Protein AF-A0A3D2KBS4-F1 (afdb_monomer)

Sequence (88 aa):
LKDFIENGNIKNSVNCPALSVQNKGAVRVTVLTKAADAESQVKAALGIATVASAKRGDVTYVIADLDKAPAQSAIDALSANALRVRVL

Secondary structure (DSSP, 8-state):
-HHHHHH--BSS-SSS--B-----SSEEEEEEES-TTHHHHHHHHH--S-EEEEEETTEEEEEEEESSPPPHHHHHHHHHH-SEEEE-

Nearest PDB structures (foldseek):
  5u99-assembly1_A  TM=7.211E-01  e=2.269E-01  Mycobacterium tuberculosis H37Rv
  4rwx-assembly1_C  TM=6.588E-01  e=4.693E-01  Listeria monocytogenes EGD-e
  4yb7-assembly2_G  TM=7.404E-01  e=8.505E-01  Campylobacter jejuni RM1221
  3jtp-assembly1_A  TM=5.988E-01  e=8.505E-01  Bacillus subtilis
  3d45-assembly1_A  TM=3.756E-01  e=9.707E-01  Mus musculus

Foldseek 3Di:
DVCCVPPVAQCDDPPDFHGDDDQPAPKKKKFKALDPCLVVLLCVLQVDPDKDWTDDDSMIMIMDGHNDDGDVRSVVSRVVGTPDMDMD

pLDDT: mean 70.58, std 9.75, range [48.66, 83.0]

Structure (mmCIF, N/CA/C/O backbone):
data_AF-A0A3D2KBS4-F1
#
_entry.id   AF-A0A3D2KBS4-F1
#
loop_
_atom_site.group_PDB
_atom_site.id
_atom_site.type_symbol
_atom_site.label_atom_id
_atom_site.label_alt_id
_atom_site.label_comp_id
_atom_site.label_asym_id
_atom_site.label_entity_id
_atom_site.label_seq_id
_atom_site.pdbx_PDB_ins_code
_atom_site.Cartn_x
_atom_site.Cartn_y
_atom_site.Cartn_z
_atom_site.occupancy
_atom_site.B_iso_or_equiv
_atom_site.auth_seq_id
_atom_site.auth_comp_id
_atom_site.auth_asym_id
_atom_site.auth_atom_id
_atom_site.pdbx_PDB_model_num
ATOM 1 N N . LEU A 1 1 ? 4.838 -18.477 7.122 1.00 51.00 1 LEU A N 1
ATOM 2 C CA . LEU A 1 1 ? 3.708 -17.989 6.293 1.00 51.00 1 LEU A CA 1
ATOM 3 C C . LEU A 1 1 ? 2.671 -17.189 7.087 1.00 51.00 1 LEU A C 1
ATOM 5 O O . LEU A 1 1 ? 2.260 -16.162 6.567 1.00 51.00 1 LEU A O 1
ATOM 9 N N . LYS A 1 2 ? 2.273 -17.607 8.305 1.00 52.31 2 LYS A N 1
ATOM 10 C CA . LYS A 1 2 ? 1.288 -16.886 9.147 1.00 52.31 2 LYS A CA 1
ATOM 11 C C . LYS A 1 2 ? 1.563 -15.383 9.284 1.00 52.31 2 LYS A C 1
ATOM 13 O O . LYS A 1 2 ? 0.693 -14.596 8.952 1.00 52.31 2 LYS A O 1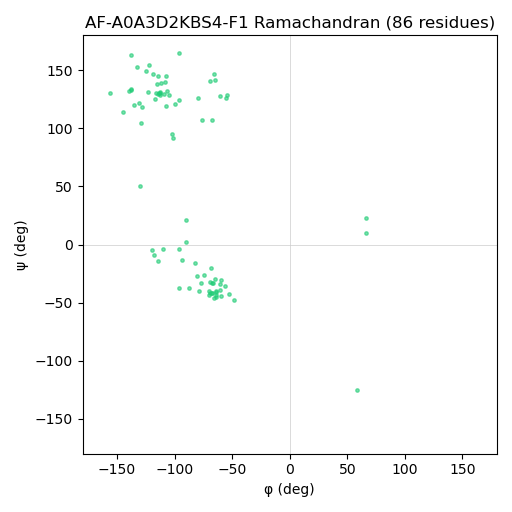
ATOM 18 N N . ASP A 1 3 ? 2.799 -14.988 9.591 1.00 55.66 3 ASP A N 1
ATOM 19 C CA . ASP A 1 3 ? 3.177 -13.567 9.728 1.00 55.66 3 ASP A CA 1
ATOM 20 C C . ASP A 1 3 ? 2.957 -12.704 8.474 1.00 55.66 3 ASP A C 1
ATOM 22 O O . ASP A 1 3 ? 2.694 -11.509 8.582 1.00 55.66 3 ASP A O 1
ATOM 26 N N . PHE A 1 4 ? 3.055 -13.285 7.277 1.00 55.31 4 PHE A N 1
ATOM 27 C CA . PHE A 1 4 ? 2.779 -12.554 6.039 1.00 55.31 4 PHE A CA 1
ATOM 28 C C . PHE A 1 4 ? 1.274 -12.395 5.802 1.00 55.31 4 PHE A C 1
ATOM 30 O O . PHE A 1 4 ? 0.837 -11.400 5.235 1.00 55.31 4 PHE A O 1
ATOM 37 N N . ILE A 1 5 ? 0.483 -13.379 6.229 1.00 55.41 5 ILE A N 1
ATOM 38 C CA . ILE A 1 5 ? -0.971 -13.370 6.064 1.00 55.41 5 ILE A CA 1
ATOM 39 C C . ILE A 1 5 ? -1.626 -12.472 7.119 1.00 55.41 5 ILE A C 1
ATOM 41 O O . ILE A 1 5 ? -2.536 -11.733 6.776 1.00 55.41 5 ILE A O 1
ATOM 45 N N . GLU A 1 6 ? -1.141 -12.501 8.360 1.00 52.34 6 GLU A N 1
ATOM 46 C CA . GLU A 1 6 ? -1.711 -11.740 9.481 1.00 52.34 6 GLU A CA 1
ATOM 47 C C . GLU A 1 6 ? -1.142 -10.322 9.588 1.00 52.34 6 GLU A C 1
ATOM 49 O O . GLU A 1 6 ? -1.869 -9.392 9.910 1.00 52.34 6 GLU A O 1
ATOM 54 N N . ASN A 1 7 ? 0.152 -10.133 9.309 1.00 54.38 7 ASN A N 1
ATOM 55 C CA . ASN A 1 7 ? 0.822 -8.848 9.527 1.00 54.38 7 ASN A CA 1
ATOM 56 C C . ASN A 1 7 ? 1.399 -8.233 8.248 1.00 54.38 7 ASN A C 1
ATOM 58 O O . ASN A 1 7 ? 1.966 -7.143 8.311 1.00 54.38 7 ASN A O 1
ATOM 62 N N . GLY A 1 8 ? 1.338 -8.926 7.106 1.00 56.88 8 GLY A N 1
ATOM 63 C CA . GLY A 1 8 ? 2.027 -8.489 5.889 1.00 56.88 8 GLY A CA 1
ATOM 64 C C . GLY A 1 8 ? 3.554 -8.523 6.006 1.00 56.88 8 GLY A C 1
ATOM 65 O O . GLY A 1 8 ? 4.247 -8.008 5.130 1.00 56.88 8 GLY A O 1
ATOM 66 N N . ASN A 1 9 ? 4.097 -9.114 7.074 1.00 62.12 9 ASN A N 1
ATOM 67 C CA . ASN A 1 9 ? 5.522 -9.082 7.367 1.00 62.12 9 ASN A CA 1
ATOM 68 C C . ASN A 1 9 ? 6.269 -10.116 6.527 1.00 62.12 9 ASN A C 1
ATOM 70 O O . ASN A 1 9 ? 5.980 -11.315 6.548 1.00 62.12 9 ASN A O 1
ATOM 74 N N . ILE A 1 10 ? 7.288 -9.647 5.820 1.00 62.69 10 ILE A N 1
ATOM 75 C CA . ILE A 1 10 ? 8.189 -10.478 5.038 1.00 62.69 10 ILE A CA 1
ATOM 76 C C . ILE A 1 10 ? 9.477 -10.613 5.853 1.00 62.69 10 ILE A C 1
ATOM 78 O O . ILE A 1 10 ? 10.328 -9.737 5.816 1.00 62.69 10 ILE A O 1
ATOM 82 N N . LYS A 1 11 ? 9.620 -11.692 6.633 1.00 54.97 11 LYS A N 1
ATOM 83 C CA . LYS A 1 11 ? 10.839 -11.949 7.436 1.00 54.97 11 LYS A CA 1
ATOM 84 C C . LYS A 1 11 ? 11.845 -12.886 6.760 1.00 54.97 11 LYS A C 1
ATOM 86 O O . LYS A 1 11 ? 13.039 -12.662 6.872 1.00 54.97 11 LYS A O 1
ATOM 91 N N . ASN A 1 12 ? 11.367 -13.906 6.044 1.00 53.91 12 ASN A N 1
ATOM 92 C CA . ASN A 1 12 ? 12.196 -14.978 5.468 1.00 53.91 12 ASN A CA 1
ATOM 93 C C . ASN A 1 12 ? 11.891 -15.197 3.977 1.00 53.91 12 ASN A C 1
ATOM 95 O O . ASN A 1 12 ? 11.607 -16.313 3.549 1.00 53.91 12 ASN A O 1
ATOM 99 N N . SER A 1 13 ? 11.887 -14.129 3.172 1.00 48.66 13 SER A N 1
ATOM 100 C CA . SER A 1 13 ? 11.736 -14.286 1.722 1.00 48.66 13 SER A CA 1
ATOM 101 C C . SER A 1 13 ? 13.083 -14.206 1.019 1.00 48.66 13 SER A C 1
ATOM 103 O O . SER A 1 13 ? 13.776 -13.194 1.083 1.00 48.66 13 SER A O 1
ATOM 105 N N . VAL A 1 14 ? 13.422 -15.277 0.302 1.00 53.81 14 VAL A N 1
ATOM 106 C CA . VAL A 1 14 ? 14.606 -15.340 -0.566 1.00 53.81 14 VAL A CA 1
ATOM 107 C C . VAL A 1 14 ? 14.447 -14.420 -1.783 1.00 53.81 14 VAL A C 1
ATOM 109 O O . VAL A 1 14 ? 15.453 -13.994 -2.337 1.00 53.81 14 VAL A O 1
ATOM 112 N N . ASN A 1 15 ? 13.211 -14.034 -2.139 1.00 54.69 15 ASN A N 1
ATOM 113 C CA . ASN A 1 15 ? 12.895 -13.235 -3.332 1.00 54.69 15 ASN A CA 1
ATOM 114 C C . ASN A 1 15 ? 12.247 -11.865 -3.044 1.00 54.69 15 ASN A C 1
ATOM 116 O O . ASN A 1 15 ? 12.125 -11.069 -3.969 1.00 54.69 15 ASN A O 1
ATOM 120 N N . CYS A 1 16 ? 11.846 -11.552 -1.805 1.00 56.81 16 CYS A N 1
ATOM 121 C CA . CYS A 1 16 ? 11.130 -10.304 -1.481 1.00 56.81 16 CYS A CA 1
ATOM 122 C C . CYS A 1 16 ? 11.860 -9.463 -0.417 1.00 56.81 16 CYS A C 1
ATOM 124 O O . CYS A 1 16 ? 12.601 -10.034 0.386 1.00 56.81 16 CYS A O 1
ATOM 126 N N . PRO A 1 17 ? 11.654 -8.127 -0.383 1.00 59.22 17 PRO A N 1
ATOM 127 C CA . PRO A 1 17 ? 12.224 -7.246 0.639 1.00 59.22 17 PRO A CA 1
ATOM 128 C C . PRO A 1 17 ? 11.867 -7.717 2.041 1.00 59.22 17 PRO A C 1
ATOM 130 O O . PRO A 1 17 ? 10.696 -7.956 2.325 1.00 59.22 17 PRO A O 1
ATOM 133 N N . ALA A 1 18 ? 12.872 -7.862 2.905 1.00 64.19 18 ALA A N 1
ATOM 134 C CA . ALA A 1 18 ? 12.638 -8.221 4.291 1.00 64.19 18 ALA A CA 1
ATOM 135 C C . ALA A 1 18 ? 12.125 -6.982 5.037 1.00 64.19 18 ALA A C 1
ATOM 137 O O . ALA A 1 18 ? 12.884 -6.046 5.277 1.00 64.19 18 ALA A O 1
ATOM 138 N N . LEU A 1 19 ? 10.835 -6.963 5.367 1.00 64.56 19 LEU A N 1
ATOM 139 C CA . LEU A 1 19 ? 10.197 -5.883 6.108 1.00 64.56 19 LEU A CA 1
ATOM 140 C C . LEU A 1 19 ? 9.307 -6.479 7.192 1.00 64.56 19 LEU A C 1
ATOM 142 O O . LEU A 1 19 ? 8.389 -7.254 6.916 1.00 64.56 19 LEU A O 1
ATOM 146 N N . SER A 1 20 ? 9.614 -6.127 8.436 1.00 61.94 20 SER A N 1
ATOM 147 C CA . SER A 1 20 ? 8.891 -6.581 9.615 1.00 61.94 20 SER A CA 1
ATOM 148 C C . SER A 1 20 ? 8.527 -5.381 10.468 1.00 61.94 20 SER A C 1
ATOM 150 O O . SER A 1 20 ? 9.376 -4.857 11.185 1.00 61.94 20 SER A O 1
ATOM 152 N N . VAL A 1 21 ? 7.261 -4.987 10.428 1.00 64.94 21 VAL A N 1
ATOM 153 C CA . VAL A 1 21 ? 6.722 -3.881 11.220 1.00 64.94 21 VAL A CA 1
ATOM 154 C C . VAL A 1 21 ? 5.746 -4.453 12.242 1.00 64.94 21 VAL A C 1
ATOM 156 O O . VAL A 1 21 ? 4.881 -5.271 11.907 1.00 64.94 21 VAL A O 1
ATOM 159 N N . GLN A 1 22 ? 5.896 -4.056 13.506 1.00 56.06 22 GLN A N 1
ATOM 160 C CA . GLN A 1 22 ? 4.921 -4.369 14.553 1.00 56.06 22 GLN A CA 1
ATOM 161 C C . GLN A 1 22 ? 3.573 -3.758 14.172 1.00 56.06 22 GLN A C 1
ATOM 163 O O . GLN A 1 22 ? 3.516 -2.585 13.824 1.00 56.06 22 GLN A O 1
ATOM 168 N N . ASN A 1 23 ? 2.507 -4.556 14.182 1.00 58.19 23 ASN A N 1
ATOM 169 C CA . ASN A 1 23 ? 1.160 -4.074 13.892 1.00 58.19 23 ASN A CA 1
ATOM 170 C C . ASN A 1 23 ? 0.720 -3.142 15.022 1.00 58.19 23 ASN A C 1
ATOM 172 O O . ASN A 1 23 ? 0.529 -3.591 16.150 1.00 58.19 23 ASN A O 1
ATOM 176 N N . LYS A 1 24 ? 0.684 -1.837 14.739 1.00 54.72 24 LYS A N 1
ATOM 177 C CA . LYS A 1 24 ? 0.300 -0.799 15.706 1.00 54.72 24 LYS A CA 1
ATOM 178 C C . LYS A 1 24 ? -0.992 -0.069 15.334 1.00 54.72 24 LYS A C 1
ATOM 180 O O . LYS A 1 24 ? -1.524 0.613 16.200 1.00 54.72 24 LYS A O 1
ATOM 185 N N . GLY A 1 25 ? -1.468 -0.205 14.094 1.00 58.00 25 GLY A N 1
ATOM 186 C CA . GLY A 1 25 ? -2.695 0.432 13.606 1.00 58.00 25 GLY A CA 1
ATOM 187 C C . GLY A 1 25 ? -3.915 -0.490 13.671 1.00 58.00 25 GLY A C 1
ATOM 188 O O . GLY A 1 25 ? -3.781 -1.705 13.816 1.00 58.00 25 GLY A O 1
ATOM 189 N N . ALA A 1 26 ? -5.106 0.096 13.543 1.00 65.12 26 ALA A N 1
ATOM 190 C CA . ALA A 1 26 ? -6.369 -0.638 13.429 1.00 65.12 26 ALA A CA 1
ATOM 191 C C . ALA A 1 26 ? -6.559 -1.278 12.041 1.00 65.12 26 ALA A C 1
ATOM 193 O O . ALA A 1 26 ? -7.271 -2.271 11.924 1.00 65.12 26 ALA A O 1
ATOM 194 N N . VAL A 1 27 ? -5.938 -0.703 11.004 1.00 69.25 27 VAL A N 1
ATOM 195 C CA . VAL A 1 27 ? -5.974 -1.177 9.614 1.00 69.25 27 VAL A CA 1
ATOM 196 C C . VAL A 1 27 ? -4.576 -1.060 9.010 1.00 69.25 27 VAL A C 1
ATOM 198 O O . VAL A 1 2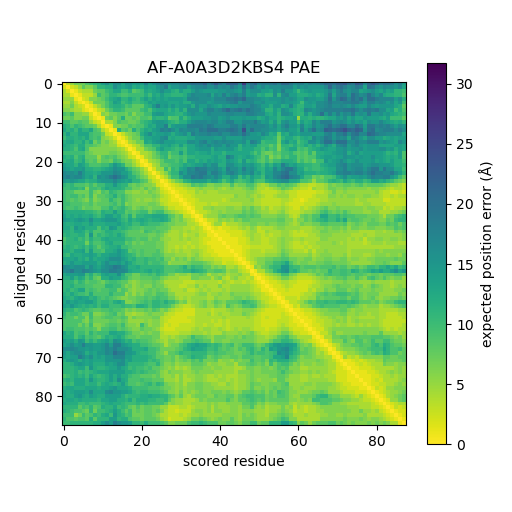7 ? -3.932 -0.019 9.136 1.00 69.25 27 VAL A O 1
ATOM 201 N N . ARG A 1 28 ? -4.098 -2.095 8.316 1.00 74.75 28 ARG A N 1
ATOM 202 C CA . ARG A 1 28 ? -2.766 -2.113 7.688 1.00 74.75 28 ARG A CA 1
ATOM 203 C C . ARG A 1 28 ? -2.876 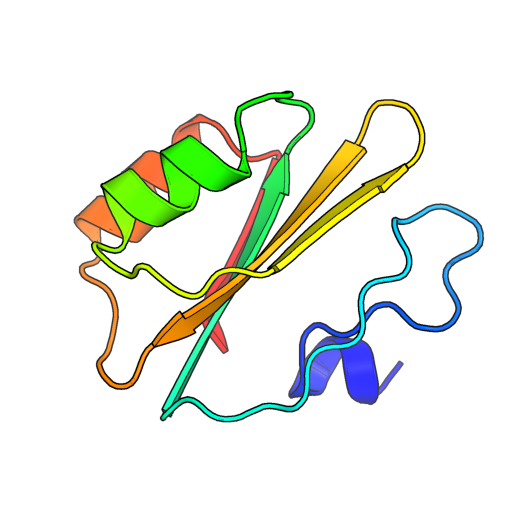-2.237 6.174 1.00 74.75 28 ARG A C 1
ATOM 205 O O . ARG A 1 28 ? -3.438 -3.189 5.650 1.00 74.75 28 ARG A O 1
ATOM 212 N N . VAL A 1 29 ? -2.261 -1.313 5.445 1.00 77.50 29 VAL A N 1
ATOM 213 C CA . VAL A 1 29 ? -2.161 -1.361 3.982 1.00 77.50 29 VAL A CA 1
ATOM 214 C C . VAL A 1 29 ? -0.752 -1.776 3.587 1.00 77.50 29 VAL A C 1
ATOM 216 O O . VAL A 1 29 ? 0.242 -1.210 4.028 1.00 77.50 29 VAL A O 1
ATOM 219 N N . THR A 1 30 ? -0.662 -2.780 2.731 1.00 77.88 30 THR A N 1
ATOM 220 C CA . THR A 1 30 ? 0.583 -3.299 2.174 1.00 77.88 30 THR A CA 1
ATOM 221 C C . THR A 1 30 ? 0.583 -3.083 0.671 1.00 77.88 30 THR A C 1
ATOM 223 O O . THR A 1 30 ? -0.389 -3.397 -0.016 1.00 77.88 30 THR A O 1
ATOM 226 N N . VAL A 1 31 ? 1.668 -2.517 0.157 1.00 81.19 31 VAL A N 1
ATOM 227 C CA . VAL A 1 31 ? 1.807 -2.127 -1.244 1.00 81.19 31 VAL A CA 1
ATOM 228 C C . VAL A 1 31 ? 3.126 -2.666 -1.772 1.00 81.19 31 VAL A C 1
ATOM 230 O O . VAL A 1 31 ? 4.193 -2.361 -1.251 1.00 81.19 31 VAL A O 1
ATOM 233 N N . LEU A 1 32 ? 3.062 -3.475 -2.822 1.00 81.75 32 LEU A N 1
ATOM 234 C CA . LEU A 1 32 ? 4.221 -3.968 -3.553 1.00 81.75 32 LEU A CA 1
ATOM 235 C C . LEU A 1 32 ? 4.274 -3.253 -4.901 1.00 81.75 32 LEU A C 1
ATOM 237 O O . LEU A 1 32 ? 3.358 -3.394 -5.707 1.00 81.75 32 LEU A O 1
ATOM 241 N N . THR A 1 33 ? 5.342 -2.514 -5.171 1.00 80.44 33 THR A N 1
ATOM 242 C CA . THR A 1 33 ? 5.554 -1.811 -6.443 1.00 80.44 33 THR A CA 1
ATOM 243 C C . THR A 1 33 ? 7.004 -1.946 -6.899 1.00 80.44 33 THR A C 1
ATOM 245 O O . THR A 1 33 ? 7.872 -2.324 -6.123 1.00 80.44 33 THR A O 1
ATOM 248 N N . LYS A 1 34 ? 7.281 -1.669 -8.172 1.00 79.88 34 LYS A N 1
ATOM 249 C CA . LYS A 1 34 ? 8.650 -1.523 -8.693 1.00 79.88 34 LYS A CA 1
ATOM 250 C C . LYS A 1 34 ? 9.099 -0.058 -8.745 1.00 79.88 34 LYS A C 1
ATOM 252 O O . LYS A 1 34 ? 10.237 0.228 -9.101 1.00 79.88 34 LYS A O 1
ATOM 257 N N . ALA A 1 35 ? 8.211 0.874 -8.397 1.00 73.69 35 ALA A N 1
ATOM 258 C CA . ALA A 1 35 ? 8.525 2.293 -8.364 1.00 73.69 35 ALA A CA 1
ATOM 259 C C . ALA A 1 35 ? 9.501 2.622 -7.221 1.00 73.69 35 ALA A C 1
ATOM 261 O O . ALA A 1 35 ? 9.392 2.091 -6.110 1.00 73.69 35 ALA A O 1
ATOM 262 N N . ALA A 1 36 ? 10.443 3.529 -7.491 1.00 71.25 36 ALA A N 1
ATOM 263 C CA . ALA A 1 36 ? 11.338 4.074 -6.471 1.00 71.25 36 ALA A CA 1
ATOM 264 C C . ALA A 1 36 ? 10.581 4.974 -5.475 1.00 71.25 36 ALA A C 1
ATOM 266 O O . ALA A 1 36 ? 10.878 4.952 -4.284 1.00 71.25 36 ALA A O 1
ATOM 267 N N . ASP A 1 37 ? 9.537 5.668 -5.940 1.00 77.19 37 ASP A N 1
ATOM 268 C CA . ASP A 1 37 ? 8.772 6.655 -5.160 1.00 77.19 37 ASP A CA 1
ATOM 269 C C . ASP A 1 37 ? 7.583 6.054 -4.393 1.00 77.19 37 ASP A C 1
ATOM 271 O O . ASP A 1 37 ? 6.637 6.754 -4.022 1.00 77.19 37 ASP A O 1
ATOM 275 N N . ALA A 1 38 ? 7.622 4.743 -4.147 1.00 77.94 38 ALA A N 1
ATOM 276 C CA . ALA A 1 38 ? 6.551 3.991 -3.499 1.00 77.94 38 ALA A CA 1
ATOM 277 C C . ALA A 1 38 ? 6.128 4.601 -2.157 1.00 77.94 38 ALA A C 1
ATOM 279 O O . ALA A 1 38 ? 4.944 4.711 -1.859 1.00 77.94 38 ALA A O 1
ATOM 280 N N . GLU A 1 39 ? 7.100 5.016 -1.346 1.00 78.06 39 GLU A N 1
ATOM 281 C CA . GLU A 1 39 ? 6.836 5.561 -0.019 1.00 78.06 39 GLU A CA 1
ATOM 282 C C . GLU A 1 39 ? 6.076 6.890 -0.091 1.00 78.06 39 GLU A C 1
ATOM 284 O O . GLU A 1 39 ? 5.067 7.062 0.590 1.00 78.06 39 GLU A O 1
ATOM 289 N N . SER A 1 40 ? 6.509 7.805 -0.963 1.00 80.19 40 SER A N 1
ATOM 290 C CA . SER A 1 40 ? 5.846 9.096 -1.172 1.00 80.19 40 SER A CA 1
ATOM 291 C C . SER A 1 40 ? 4.437 8.930 -1.732 1.00 80.19 40 SER A C 1
ATOM 293 O O . SER A 1 40 ? 3.524 9.615 -1.276 1.00 80.19 40 SER A O 1
ATOM 295 N N . GLN A 1 41 ? 4.228 7.996 -2.665 1.00 79.38 41 GLN A N 1
ATOM 296 C CA . GLN A 1 41 ? 2.890 7.708 -3.190 1.00 79.38 41 GLN A CA 1
ATOM 297 C C . GLN A 1 41 ? 1.954 7.166 -2.111 1.00 79.38 41 GLN A C 1
ATOM 299 O O . GLN A 1 41 ? 0.797 7.573 -2.037 1.00 79.38 41 GLN A O 1
ATOM 304 N N . VAL A 1 42 ? 2.457 6.291 -1.240 1.00 78.62 42 VAL A N 1
ATOM 305 C CA . VAL A 1 42 ? 1.675 5.721 -0.139 1.00 78.62 42 VAL A CA 1
ATOM 306 C C . VAL A 1 42 ? 1.350 6.768 0.922 1.00 78.62 42 VAL A C 1
ATOM 308 O O . VAL A 1 42 ? 0.197 6.853 1.342 1.00 78.62 42 VAL A O 1
ATOM 311 N N . LYS A 1 43 ? 2.307 7.632 1.285 1.00 80.25 43 LYS A N 1
ATOM 312 C CA . LYS A 1 43 ? 2.051 8.785 2.165 1.00 80.25 43 LYS A CA 1
ATOM 313 C C . LYS A 1 43 ? 1.009 9.732 1.569 1.00 80.25 43 LYS A C 1
ATOM 315 O O . LYS A 1 43 ? 0.101 10.151 2.279 1.00 80.25 43 LYS A O 1
ATOM 320 N N . ALA A 1 44 ? 1.115 10.042 0.277 1.00 80.00 44 ALA A N 1
ATOM 321 C CA . ALA A 1 44 ? 0.194 10.947 -0.408 1.00 80.00 44 ALA A CA 1
ATOM 322 C C . ALA A 1 44 ? -1.222 10.363 -0.536 1.00 80.00 44 ALA A C 1
ATOM 324 O O . ALA A 1 44 ? -2.195 11.077 -0.315 1.00 80.00 44 ALA A O 1
ATOM 325 N N . ALA A 1 45 ? -1.343 9.071 -0.855 1.00 77.38 45 ALA A N 1
ATOM 326 C CA . ALA A 1 45 ? -2.635 8.409 -1.006 1.00 77.38 45 ALA A CA 1
ATOM 327 C C . ALA A 1 45 ? -3.356 8.231 0.337 1.00 77.38 45 ALA A C 1
ATOM 329 O O . ALA A 1 45 ? -4.558 8.461 0.430 1.00 77.38 45 ALA A O 1
ATOM 330 N N . LEU A 1 46 ? -2.631 7.817 1.380 1.00 73.94 46 LEU A N 1
ATOM 331 C CA . LEU A 1 46 ? -3.220 7.471 2.676 1.00 73.94 46 LEU A CA 1
ATOM 332 C C . LEU A 1 46 ? -3.231 8.642 3.671 1.00 73.94 46 LEU A C 1
ATOM 334 O O . LEU A 1 46 ? -3.898 8.556 4.699 1.00 73.94 46 LEU A O 1
ATOM 338 N N . GLY A 1 47 ? -2.502 9.726 3.390 1.00 71.62 47 GLY A N 1
ATOM 339 C CA . GLY A 1 47 ? -2.430 10.906 4.257 1.00 71.62 47 GLY A CA 1
ATOM 340 C C . GLY A 1 47 ? -1.743 10.653 5.604 1.00 71.62 47 GLY A C 1
ATOM 341 O O . GLY A 1 47 ? -1.989 11.382 6.562 1.00 71.62 47 GLY A O 1
ATOM 342 N N . ILE A 1 48 ? -0.903 9.620 5.701 1.00 69.62 48 ILE A N 1
ATOM 343 C CA . ILE A 1 48 ? -0.203 9.213 6.930 1.00 69.62 48 ILE A CA 1
ATOM 344 C C . ILE A 1 48 ? 1.298 9.462 6.822 1.00 69.62 48 ILE A C 1
ATOM 346 O O . ILE A 1 48 ? 1.922 9.192 5.799 1.00 69.62 48 ILE A O 1
ATOM 350 N N . ALA A 1 49 ? 1.889 9.952 7.914 1.00 62.19 49 ALA A N 1
ATOM 351 C CA . ALA A 1 49 ? 3.320 10.242 7.996 1.00 62.19 49 ALA A CA 1
ATOM 352 C C . ALA A 1 49 ? 4.171 8.986 8.260 1.00 62.19 49 ALA A C 1
ATOM 354 O O . ALA A 1 49 ? 5.335 8.929 7.854 1.00 62.19 49 ALA A O 1
ATOM 355 N N . THR A 1 50 ? 3.590 7.978 8.914 1.00 70.06 50 THR A N 1
ATOM 356 C CA . THR A 1 50 ? 4.305 6.793 9.395 1.00 70.06 50 THR A CA 1
ATOM 357 C C . THR A 1 50 ? 4.064 5.613 8.460 1.00 70.06 50 THR A C 1
ATOM 359 O O . THR A 1 50 ? 3.112 4.854 8.612 1.00 70.06 50 THR A O 1
ATOM 362 N N . VAL A 1 51 ? 4.942 5.458 7.475 1.00 77.19 51 VAL A N 1
ATOM 363 C CA . VAL A 1 51 ? 4.985 4.285 6.594 1.00 77.19 51 VAL A CA 1
ATOM 364 C C . VAL A 1 51 ? 6.379 3.684 6.654 1.00 77.19 51 VAL A C 1
ATOM 366 O O . VAL A 1 51 ? 7.364 4.388 6.865 1.00 77.19 51 VAL A O 1
ATOM 369 N N . ALA A 1 52 ? 6.463 2.376 6.478 1.00 80.88 52 ALA A N 1
ATOM 370 C CA . ALA A 1 52 ? 7.714 1.651 6.415 1.00 80.88 52 ALA A CA 1
ATOM 371 C C . ALA A 1 52 ? 7.895 1.111 5.002 1.00 80.88 52 ALA A C 1
ATOM 373 O O . ALA A 1 52 ? 7.007 0.445 4.475 1.00 80.88 52 ALA A O 1
ATOM 374 N N . SER A 1 53 ? 9.041 1.371 4.389 1.00 80.06 53 SER A N 1
ATOM 375 C CA . SER A 1 53 ? 9.380 0.864 3.066 1.00 80.06 53 SER A CA 1
ATOM 376 C C . SER A 1 53 ? 10.621 -0.028 3.144 1.00 80.06 53 SER A C 1
ATOM 378 O O . SER A 1 53 ? 11.511 0.164 3.971 1.00 80.06 53 SER A O 1
ATOM 380 N N . ALA A 1 54 ? 10.675 -1.049 2.297 1.00 80.25 54 ALA A N 1
ATOM 381 C CA . ALA A 1 54 ? 11.855 -1.867 2.073 1.00 80.25 54 ALA A CA 1
ATOM 382 C C . ALA A 1 54 ? 12.007 -2.128 0.582 1.00 80.25 54 ALA A C 1
ATOM 384 O O . ALA A 1 54 ? 11.070 -2.551 -0.093 1.00 80.25 54 ALA A O 1
ATOM 385 N N . LYS A 1 55 ? 13.219 -1.936 0.074 1.00 78.06 55 LYS A N 1
ATOM 386 C CA . LYS A 1 55 ? 13.575 -2.207 -1.317 1.00 78.06 55 LYS A CA 1
ATOM 387 C C . LYS A 1 55 ? 14.461 -3.444 -1.401 1.00 78.06 55 LYS A C 1
ATOM 389 O O . LYS A 1 55 ? 15.360 -3.626 -0.584 1.00 78.06 55 LYS A O 1
ATOM 394 N N . ARG A 1 56 ? 14.236 -4.286 -2.411 1.00 70.56 56 ARG A N 1
ATOM 395 C CA . ARG A 1 56 ? 15.102 -5.421 -2.745 1.00 70.56 56 ARG A CA 1
ATOM 396 C C . ARG A 1 56 ? 15.140 -5.622 -4.251 1.00 70.56 56 ARG A C 1
ATOM 398 O O . ARG A 1 56 ? 14.132 -5.977 -4.857 1.00 70.56 56 ARG A O 1
ATOM 405 N N . GLY A 1 57 ? 16.312 -5.395 -4.840 1.00 76.62 57 GLY A N 1
ATOM 406 C CA . GLY A 1 57 ? 16.458 -5.343 -6.294 1.00 76.62 57 GLY A CA 1
ATOM 407 C C . GLY A 1 57 ? 15.560 -4.253 -6.884 1.00 76.62 57 GLY A C 1
ATOM 408 O O . GLY A 1 57 ? 15.603 -3.107 -6.432 1.00 76.62 57 GLY A O 1
ATOM 409 N N . ASP A 1 58 ? 14.714 -4.645 -7.834 1.00 78.81 58 ASP A N 1
ATOM 410 C CA . ASP A 1 58 ? 13.763 -3.769 -8.530 1.00 78.81 58 ASP A CA 1
ATOM 411 C C . ASP A 1 58 ? 12.391 -3.667 -7.858 1.00 78.81 58 ASP A C 1
ATOM 413 O O . ASP A 1 58 ? 11.497 -3.023 -8.397 1.00 78.81 58 ASP A O 1
ATOM 417 N N . VAL A 1 59 ? 12.180 -4.325 -6.714 1.00 79.31 59 VAL A N 1
ATOM 418 C CA . VAL A 1 59 ? 10.880 -4.337 -6.033 1.00 79.31 59 VAL A CA 1
ATOM 419 C C . VAL A 1 59 ? 10.972 -3.599 -4.705 1.00 79.31 59 VAL A C 1
ATOM 421 O O . VAL A 1 59 ? 11.829 -3.882 -3.866 1.00 79.31 59 VAL A O 1
ATOM 424 N N . THR A 1 60 ? 10.035 -2.687 -4.500 1.00 80.38 60 THR A N 1
ATOM 425 C CA . THR A 1 60 ? 9.808 -1.939 -3.271 1.00 80.38 60 THR A CA 1
ATOM 426 C C . THR A 1 60 ? 8.522 -2.431 -2.618 1.00 80.38 60 THR A C 1
ATOM 428 O O . 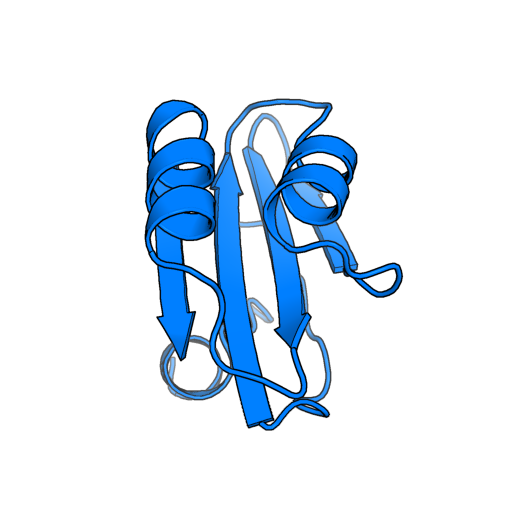THR A 1 60 ? 7.468 -2.536 -3.246 1.00 80.38 60 THR A O 1
ATOM 431 N N . TYR A 1 61 ? 8.605 -2.744 -1.335 1.00 81.62 61 TYR A N 1
ATOM 432 C CA . TYR A 1 61 ? 7.478 -3.127 -0.507 1.00 81.62 61 TYR A CA 1
ATOM 433 C C . TYR A 1 61 ? 7.258 -2.066 0.560 1.00 81.62 61 TYR A C 1
ATOM 435 O O . TYR A 1 61 ? 8.199 -1.678 1.245 1.00 81.62 61 TYR A O 1
ATOM 443 N N . VAL A 1 62 ? 6.028 -1.591 0.688 1.00 83.00 62 VAL A N 1
ATOM 444 C CA . VAL A 1 62 ? 5.638 -0.547 1.631 1.00 83.00 62 VAL A CA 1
ATOM 445 C C . VAL A 1 62 ? 4.529 -1.085 2.520 1.00 83.00 62 VAL A C 1
ATOM 447 O O . VAL A 1 62 ? 3.556 -1.659 2.036 1.00 83.00 62 VAL A O 1
ATOM 450 N N . ILE A 1 63 ? 4.682 -0.900 3.823 1.00 80.06 63 ILE A N 1
ATOM 451 C CA . ILE A 1 63 ? 3.672 -1.158 4.840 1.00 80.06 63 ILE A CA 1
ATOM 452 C C . ILE A 1 63 ? 3.273 0.187 5.432 1.00 80.06 63 ILE A C 1
ATOM 454 O O . ILE A 1 63 ? 4.118 0.992 5.818 1.00 80.06 63 ILE A O 1
ATOM 458 N N . ALA A 1 64 ? 1.975 0.414 5.505 1.00 79.62 64 ALA A N 1
ATOM 459 C CA . ALA A 1 64 ? 1.369 1.623 6.007 1.00 79.62 64 ALA A CA 1
ATOM 460 C C . ALA A 1 64 ? 0.325 1.248 7.058 1.00 79.62 64 ALA A C 1
ATOM 462 O O . ALA A 1 64 ? -0.630 0.535 6.756 1.00 79.62 64 ALA A O 1
ATOM 463 N N . ASP A 1 65 ? 0.527 1.709 8.287 1.00 75.75 65 ASP A N 1
ATOM 464 C CA . ASP A 1 65 ? -0.400 1.477 9.391 1.00 75.75 65 ASP A CA 1
ATOM 465 C C . ASP A 1 65 ? -1.329 2.682 9.529 1.00 75.75 65 ASP A C 1
ATOM 467 O O . ASP A 1 65 ? -0.865 3.813 9.678 1.00 75.75 65 ASP A O 1
ATOM 471 N N . LEU A 1 66 ? -2.638 2.442 9.470 1.00 72.56 66 LEU A N 1
ATOM 472 C CA . LEU A 1 66 ? -3.663 3.449 9.699 1.00 72.56 66 LEU A CA 1
ATOM 473 C C . LEU A 1 66 ? -4.465 3.139 10.961 1.00 72.56 66 LEU A C 1
ATOM 475 O O . LEU A 1 66 ? -4.806 1.995 11.257 1.00 72.56 66 LEU A O 1
ATOM 479 N N . ASP A 1 67 ? -4.867 4.199 11.652 1.00 67.69 67 ASP A N 1
ATOM 480 C C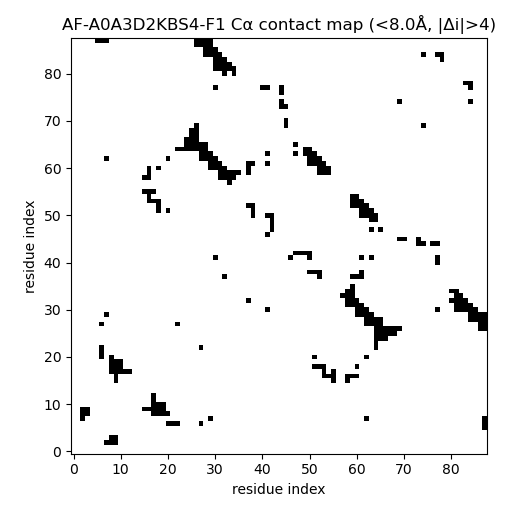A . ASP A 1 67 ? -5.821 4.117 12.762 1.00 67.69 67 ASP A CA 1
ATOM 481 C C . ASP A 1 67 ? -7.283 4.081 12.282 1.00 67.69 67 ASP A C 1
ATOM 483 O O . ASP A 1 67 ? -8.188 3.741 13.041 1.00 67.69 67 ASP A O 1
ATOM 487 N N . LYS A 1 68 ? -7.534 4.441 11.016 1.00 66.06 68 LYS A N 1
ATOM 488 C CA . LYS A 1 68 ? -8.862 4.468 10.387 1.00 66.06 68 LYS A CA 1
ATOM 489 C C . LYS A 1 68 ? -8.832 3.783 9.027 1.00 66.06 68 LYS A C 1
ATOM 491 O O . LYS A 1 68 ? -7.808 3.786 8.349 1.00 66.06 68 LYS A O 1
ATOM 496 N N . ALA A 1 69 ? -9.977 3.237 8.618 1.00 65.00 69 ALA A N 1
ATOM 497 C CA . ALA A 1 69 ? -10.125 2.618 7.307 1.00 65.00 69 ALA A CA 1
ATOM 498 C C . ALA A 1 69 ? -9.731 3.610 6.191 1.00 65.00 69 ALA A C 1
ATOM 500 O O . ALA A 1 69 ? -10.258 4.728 6.165 1.00 65.00 69 ALA A O 1
ATOM 501 N N . PRO A 1 70 ? -8.807 3.235 5.290 1.00 70.56 70 PRO A N 1
ATOM 502 C CA . PRO A 1 70 ? -8.418 4.082 4.174 1.00 70.56 70 PRO A CA 1
ATOM 503 C C . PRO A 1 70 ? -9.591 4.261 3.206 1.00 70.56 70 PRO A C 1
ATOM 505 O O . PRO A 1 70 ? -10.405 3.357 3.016 1.00 70.56 70 PRO A O 1
ATOM 508 N N . ALA A 1 71 ? -9.674 5.433 2.577 1.00 75.38 71 ALA A N 1
ATOM 509 C CA . ALA A 1 71 ? -10.680 5.688 1.556 1.00 75.38 71 ALA A CA 1
ATOM 510 C C . ALA A 1 71 ? -10.453 4.775 0.341 1.00 75.38 71 ALA A C 1
ATOM 512 O O . ALA A 1 71 ? -9.316 4.569 -0.084 1.00 75.38 71 ALA A O 1
ATOM 513 N N . GLN A 1 72 ? -11.536 4.279 -0.261 1.00 74.75 72 GLN A N 1
ATOM 514 C CA . GLN A 1 72 ? -11.458 3.408 -1.439 1.00 74.75 72 GLN A CA 1
ATOM 515 C C . GLN A 1 72 ? -10.683 4.069 -2.595 1.00 74.75 72 GLN A C 1
ATOM 517 O O . GLN A 1 72 ? -9.881 3.417 -3.253 1.00 74.75 72 GLN A O 1
ATOM 522 N N . SER A 1 73 ? -10.819 5.389 -2.754 1.00 77.12 73 SER A N 1
ATOM 523 C CA . SER A 1 73 ? -10.068 6.184 -3.733 1.00 77.12 73 SER A CA 1
ATOM 524 C C . SER A 1 73 ? -8.550 6.139 -3.529 1.00 77.12 73 SER A C 1
ATOM 526 O O . SER A 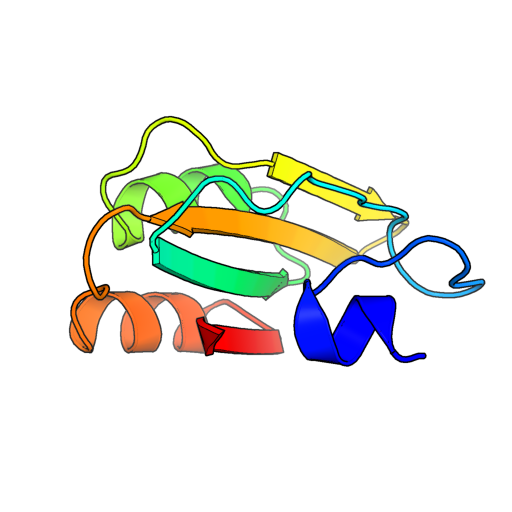1 73 ? -7.799 6.151 -4.503 1.00 77.12 73 SER A O 1
ATOM 528 N N . ALA A 1 74 ? -8.082 6.058 -2.280 1.00 76.44 74 ALA 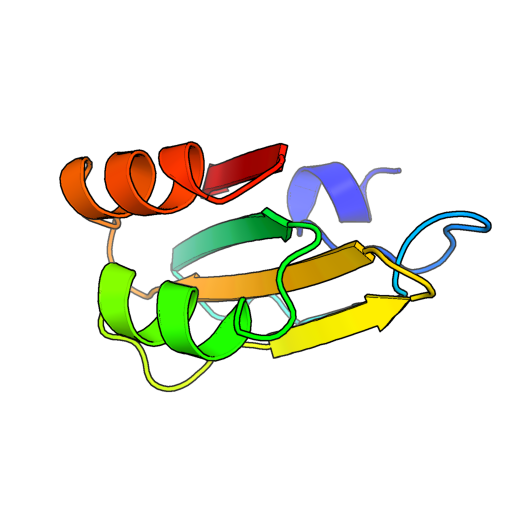A N 1
ATOM 529 C CA . ALA A 1 74 ? -6.664 5.909 -1.969 1.00 76.44 74 ALA A CA 1
ATOM 530 C C . ALA A 1 74 ? -6.154 4.521 -2.372 1.00 76.44 74 ALA A C 1
ATOM 532 O O . ALA A 1 74 ? -5.061 4.398 -2.921 1.00 76.44 74 ALA A O 1
ATOM 533 N N . ILE A 1 75 ? -6.960 3.480 -2.138 1.00 77.56 75 ILE A N 1
ATOM 534 C CA . ILE A 1 75 ? -6.646 2.107 -2.554 1.00 77.56 75 ILE A CA 1
ATOM 535 C C . ILE A 1 75 ? -6.582 2.024 -4.080 1.00 77.56 75 ILE A C 1
ATOM 537 O O . ILE A 1 75 ? -5.639 1.440 -4.611 1.00 77.56 75 ILE A O 1
ATOM 541 N N . ASP A 1 76 ? -7.528 2.647 -4.782 1.00 79.19 76 ASP A N 1
ATOM 542 C CA . ASP A 1 76 ? -7.569 2.646 -6.245 1.00 79.19 76 ASP A CA 1
ATOM 543 C C . ASP A 1 76 ? -6.351 3.368 -6.837 1.00 79.19 76 ASP A C 1
ATOM 545 O O . ASP 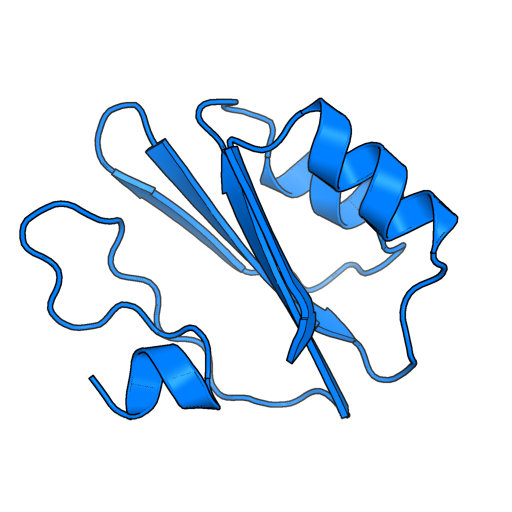A 1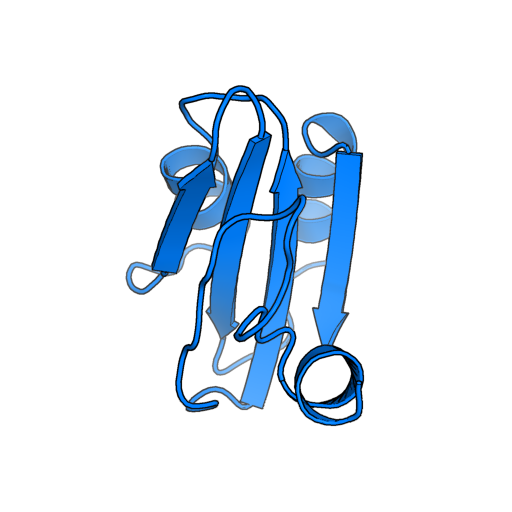 76 ? -5.672 2.818 -7.708 1.00 79.19 76 ASP A O 1
ATOM 549 N N . ALA A 1 77 ? -5.992 4.540 -6.300 1.00 79.31 77 ALA A N 1
ATOM 550 C CA . ALA A 1 77 ? -4.793 5.279 -6.704 1.00 79.31 77 ALA A CA 1
ATOM 551 C C . ALA A 1 77 ? -3.500 4.478 -6.467 1.00 79.31 77 ALA A C 1
ATOM 553 O O . ALA A 1 77 ? -2.591 4.490 -7.300 1.00 79.31 77 ALA A O 1
ATOM 554 N N . LEU A 1 78 ? -3.430 3.743 -5.353 1.00 77.69 78 LEU A N 1
ATOM 555 C CA . LEU A 1 78 ? -2.319 2.841 -5.061 1.00 77.69 78 LEU A CA 1
ATOM 556 C C . LEU A 1 78 ? -2.288 1.647 -6.012 1.00 77.69 78 LEU A C 1
ATOM 558 O O . LEU A 1 78 ? -1.218 1.271 -6.480 1.00 77.69 78 LEU A O 1
ATOM 562 N N . SER A 1 79 ? -3.445 1.064 -6.323 1.00 76.44 79 SER A N 1
ATOM 563 C CA . SER A 1 79 ? -3.552 -0.106 -7.198 1.00 76.44 79 SER A CA 1
ATOM 564 C C . SER A 1 79 ? -3.117 0.188 -8.634 1.00 76.44 79 SER A C 1
ATOM 566 O O . SER A 1 79 ? -2.567 -0.691 -9.289 1.00 76.44 79 SER A O 1
ATOM 568 N N . ALA A 1 80 ? -3.278 1.431 -9.094 1.00 77.56 80 ALA A N 1
ATOM 569 C CA . ALA A 1 80 ? -2.871 1.849 -10.431 1.00 77.56 80 ALA A CA 1
ATOM 570 C C . ALA A 1 80 ? -1.342 1.840 -10.629 1.00 77.56 80 ALA A C 1
ATOM 572 O O . ALA A 1 80 ? -0.867 1.548 -11.723 1.00 77.56 80 ALA A O 1
ATOM 573 N N . ASN A 1 81 ? -0.571 2.133 -9.575 1.00 72.06 81 ASN A N 1
ATOM 574 C CA . ASN A 1 81 ? 0.898 2.223 -9.621 1.00 72.06 81 ASN A CA 1
ATOM 575 C C . ASN A 1 81 ? 1.616 1.079 -8.885 1.00 72.06 81 ASN A C 1
ATOM 577 O O . ASN A 1 81 ? 2.850 0.995 -8.892 1.00 72.06 81 ASN A O 1
ATOM 581 N N . ALA A 1 82 ? 0.871 0.192 -8.230 1.00 77.75 82 ALA A N 1
ATOM 582 C CA . ALA A 1 82 ? 1.412 -0.942 -7.502 1.00 77.75 82 ALA A CA 1
ATOM 583 C C . ALA A 1 82 ? 1.142 -2.254 -8.234 1.00 77.75 82 ALA A C 1
ATOM 585 O O . ALA A 1 82 ? 0.083 -2.472 -8.806 1.00 77.75 82 ALA A O 1
ATOM 586 N N . LEU A 1 83 ? 2.088 -3.188 -8.142 1.00 78.50 83 LEU A N 1
ATOM 587 C CA . LEU A 1 83 ? 1.870 -4.559 -8.595 1.00 78.50 83 LEU A CA 1
ATOM 588 C C . LEU A 1 83 ? 0.830 -5.269 -7.730 1.00 78.50 83 LEU A C 1
ATOM 590 O O . LEU A 1 83 ? 0.132 -6.162 -8.207 1.00 78.50 83 LEU A O 1
ATOM 594 N N . ARG A 1 84 ? 0.772 -4.938 -6.435 1.00 79.81 84 ARG A N 1
ATOM 595 C CA . ARG A 1 84 ? -0.192 -5.535 -5.515 1.00 79.81 84 ARG A CA 1
ATOM 596 C C . ARG A 1 84 ? -0.458 -4.624 -4.330 1.00 79.81 84 ARG A C 1
ATOM 598 O O . ARG A 1 84 ? 0.481 -4.207 -3.661 1.00 79.81 84 ARG A O 1
ATOM 605 N N . VAL A 1 85 ? -1.734 -4.392 -4.043 1.00 78.00 85 VAL A N 1
ATOM 606 C CA . VAL A 1 85 ? -2.200 -3.712 -2.829 1.00 78.00 85 VAL A CA 1
ATOM 607 C C . VAL A 1 85 ? -3.009 -4.701 -2.003 1.00 78.00 85 VAL A C 1
ATOM 609 O O . VAL A 1 85 ? -3.776 -5.499 -2.546 1.00 78.00 85 VAL A O 1
ATOM 612 N N . ARG A 1 86 ? -2.815 -4.688 -0.688 1.00 76.25 86 ARG A N 1
ATOM 613 C CA . ARG A 1 86 ? -3.574 -5.497 0.263 1.00 76.25 86 ARG A CA 1
ATOM 614 C C . ARG A 1 86 ? -3.885 -4.679 1.498 1.00 76.25 86 ARG A C 1
ATOM 616 O O . ARG A 1 86 ? -2.978 -4.076 2.058 1.00 76.25 86 ARG A O 1
ATOM 623 N N . VAL A 1 87 ? -5.138 -4.714 1.924 1.00 73.38 87 VAL A N 1
ATOM 624 C CA . VAL A 1 87 ? -5.596 -4.128 3.185 1.00 73.38 87 VAL A CA 1
ATOM 625 C C . VAL A 1 87 ? -5.866 -5.276 4.156 1.00 73.38 87 VAL A C 1
ATOM 627 O O . VAL A 1 87 ? -6.467 -6.276 3.755 1.00 73.38 87 VAL A O 1
ATOM 630 N N . LEU A 1 88 ? -5.352 -5.152 5.375 1.00 67.75 88 LEU A N 1
ATOM 631 C CA . LEU A 1 88 ? -5.473 -6.073 6.504 1.00 67.75 88 LEU A CA 1
ATOM 632 C C . LEU A 1 88 ? -6.210 -5.377 7.647 1.00 67.75 88 LEU A C 1
ATOM 634 O O . LEU A 1 88 ? -5.928 -4.175 7.867 1.00 67.75 88 LEU A O 1
#

Solvent-accessible surface area (backbone atoms only — not comparable to full-atom values): 5095 Å² total; per-residue (Å²): 111,67,54,40,74,77,59,65,26,32,79,86,47,97,85,51,37,66,38,77,67,82,88,81,43,78,25,38,40,37,39,34,21,64,48,90,60,51,60,61,52,49,29,67,48,67,72,46,91,65,62,49,70,29,70,41,91,70,38,28,37,33,43,36,57,28,81,55,84,75,56,68,69,31,54,51,61,47,44,78,70,26,82,42,69,47,79,85

Mean predicted aligned error: 8.65 Å

Radius of gyration: 11.78 Å; Cα contacts (8 Å, |Δi|>4): 171; chains: 1; bounding box: 28×29×26 Å